Protein AF-A0A376ZYL6-F1 (afdb_monomer_lite)

Radius of gyration: 10.92 Å; chains: 1; bounding box: 26×20×26 Å

Foldseek 3Di:
DAAAQKAKDFDCPDPDPVHHGRFIKIFHHPCDRNVHPHDNDPDDDDDPVRIDGDDPPDGRD

Secondary structure (DSSP, 8-state):
----SEEEEE-S--SSTT--TT-EEEEE-TTBTTTB--SSSS-----GGG-EEPPTT----

Organism: Escherichia coli (NCBI:txid562)

pLDDT: mean 97.69, std 2.82, range [81.19, 98.75]

Structure (mmCIF, N/CA/C/O backbone):
data_AF-A0A376ZYL6-F1
#
_entry.id   AF-A0A376ZYL6-F1
#
loop_
_atom_site.group_PDB
_atom_site.id
_atom_site.type_symbol
_atom_site.label_atom_id
_atom_site.label_alt_id
_atom_site.label_comp_id
_atom_site.label_asym_id
_atom_site.label_entity_id
_atom_site.label_seq_id
_atom_site.pdbx_PDB_ins_code
_atom_site.Cartn_x
_atom_site.Cartn_y
_atom_site.Cartn_z
_atom_site.occupancy
_atom_site.B_iso_or_equiv
_atom_site.auth_seq_id
_atom_site.auth_comp_id
_atom_site.auth_asym_id
_atom_site.auth_atom_id
_atom_site.p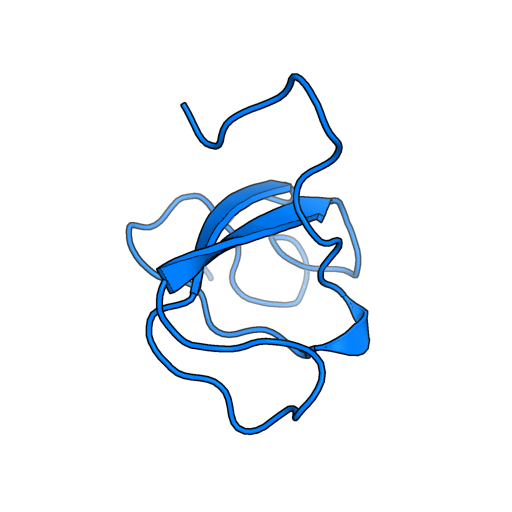dbx_PDB_model_num
ATOM 1 N N . MET A 1 1 ? 11.104 7.368 -10.849 1.00 86.75 1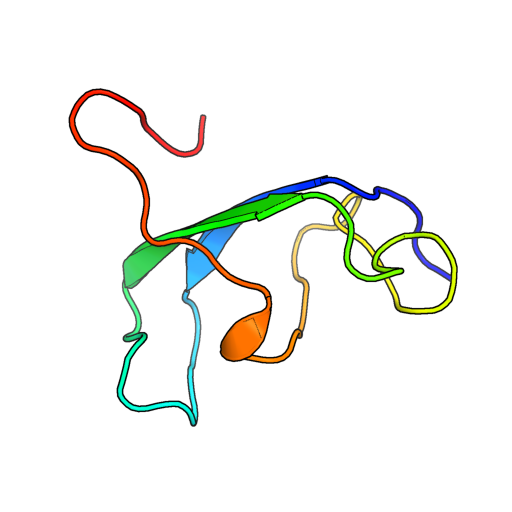 MET A N 1
ATOM 2 C CA . MET A 1 1 ? 11.076 6.352 -9.777 1.00 86.75 1 MET A CA 1
ATOM 3 C C . MET A 1 1 ? 10.599 7.054 -8.518 1.00 86.75 1 MET A C 1
ATOM 5 O O . MET A 1 1 ? 11.100 8.139 -8.256 1.00 86.75 1 MET A O 1
ATOM 9 N N . ILE A 1 2 ? 9.641 6.473 -7.795 1.00 98.06 2 ILE A N 1
ATOM 10 C CA . ILE A 1 2 ? 9.220 6.928 -6.460 1.00 98.06 2 ILE A CA 1
ATOM 11 C C . ILE A 1 2 ? 9.750 5.894 -5.450 1.00 98.06 2 ILE A C 1
ATOM 13 O O . ILE A 1 2 ? 9.478 4.712 -5.663 1.00 98.06 2 ILE A O 1
ATOM 17 N N . PRO A 1 3 ? 10.527 6.283 -4.423 1.00 98.44 3 PRO A N 1
ATOM 18 C CA . PRO A 1 3 ? 11.052 5.358 -3.415 1.00 98.44 3 PRO A CA 1
ATOM 19 C C . PRO A 1 3 ? 10.003 4.990 -2.346 1.00 98.44 3 PRO A C 1
ATOM 21 O O . PRO A 1 3 ? 8.866 5.459 -2.382 1.00 98.44 3 PRO A O 1
ATOM 24 N N . GLY A 1 4 ? 10.395 4.156 -1.380 1.00 98.44 4 GLY A N 1
ATOM 25 C CA . GLY A 1 4 ? 9.554 3.730 -0.256 1.00 98.44 4 GLY A CA 1
ATOM 26 C C . GLY A 1 4 ? 9.096 2.289 -0.418 1.00 98.44 4 GLY A C 1
ATOM 27 O O . GLY A 1 4 ? 8.154 2.024 -1.162 1.00 98.44 4 GLY A O 1
ATOM 28 N N . ILE A 1 5 ? 9.789 1.378 0.267 1.00 98.75 5 ILE A N 1
ATOM 29 C CA . ILE A 1 5 ? 9.521 -0.065 0.199 1.00 98.75 5 ILE A CA 1
ATOM 30 C C . ILE A 1 5 ? 8.274 -0.483 0.983 1.00 98.75 5 ILE A C 1
ATOM 32 O O . ILE A 1 5 ? 7.742 -1.568 0.759 1.00 98.75 5 ILE A O 1
ATOM 36 N N . ASP A 1 6 ? 7.794 0.414 1.845 1.00 98.62 6 ASP A N 1
ATOM 37 C CA . ASP A 1 6 ? 6.660 0.199 2.727 1.00 98.62 6 ASP A CA 1
ATOM 38 C C . ASP A 1 6 ? 5.630 1.325 2.567 1.00 98.62 6 ASP A C 1
ATOM 40 O O . ASP A 1 6 ? 5.989 2.482 2.317 1.00 98.62 6 ASP A O 1
ATOM 44 N N . PHE A 1 7 ? 4.351 0.991 2.741 1.00 98.44 7 PHE A N 1
ATOM 45 C CA . PHE A 1 7 ? 3.274 1.959 2.966 1.00 98.44 7 PHE A CA 1
ATOM 46 C C . PHE A 1 7 ? 2.076 1.319 3.672 1.00 98.44 7 PHE A C 1
ATOM 48 O O . PHE A 1 7 ? 1.846 0.114 3.574 1.00 98.44 7 PHE A O 1
ATOM 55 N N . ALA A 1 8 ? 1.265 2.153 4.319 1.00 98.62 8 ALA A N 1
ATOM 56 C CA . ALA A 1 8 ? -0.076 1.819 4.781 1.00 98.62 8 ALA A CA 1
ATOM 57 C C . ALA A 1 8 ? -1.062 2.874 4.264 1.00 98.62 8 ALA A C 1
ATOM 59 O O . ALA A 1 8 ? -0.690 4.027 4.039 1.00 98.62 8 ALA A O 1
ATOM 60 N N . GLY A 1 9 ? -2.310 2.483 4.023 1.00 98.38 9 GLY A N 1
ATOM 61 C CA . GLY A 1 9 ? -3.318 3.406 3.519 1.00 98.38 9 GLY A CA 1
ATOM 62 C C . GLY A 1 9 ? -4.659 2.746 3.245 1.00 98.38 9 GLY A C 1
ATOM 63 O O . GLY A 1 9 ? -4.909 1.601 3.619 1.00 98.38 9 GLY A O 1
ATOM 64 N N . THR A 1 10 ? -5.526 3.483 2.557 1.00 98.56 10 THR A N 1
ATOM 65 C CA . THR A 1 10 ? -6.880 3.040 2.217 1.00 98.56 10 THR A CA 1
ATOM 66 C C . THR A 1 10 ? -7.002 2.780 0.721 1.00 98.56 10 THR A C 1
ATOM 68 O O . THR A 1 10 ? -6.606 3.605 -0.105 1.00 98.56 10 THR A O 1
ATOM 71 N N . VAL A 1 11 ? -7.596 1.648 0.350 1.00 98.69 11 VAL A N 1
ATOM 72 C CA . VAL A 1 11 ? -7.855 1.305 -1.052 1.00 98.69 11 VAL A CA 1
ATOM 73 C C . VAL A 1 11 ? -8.809 2.331 -1.665 1.00 98.69 11 VAL A C 1
ATOM 75 O O . VAL A 1 11 ? -9.942 2.498 -1.212 1.00 98.69 11 VAL A O 1
ATOM 78 N N . ARG A 1 12 ? -8.367 3.003 -2.735 1.00 98.56 12 ARG A N 1
ATOM 79 C CA . ARG A 1 12 ? -9.199 3.939 -3.510 1.00 98.56 12 ARG A CA 1
ATOM 80 C C . ARG A 1 12 ? -10.065 3.218 -4.544 1.00 98.56 12 ARG A C 1
ATOM 82 O O . ARG A 1 12 ? -11.250 3.505 -4.666 1.00 98.56 12 ARG A O 1
ATOM 89 N N . THR A 1 13 ? -9.468 2.291 -5.290 1.00 98.56 13 THR A N 1
ATOM 90 C CA . THR A 1 13 ? -10.112 1.457 -6.319 1.00 98.56 13 THR A CA 1
ATOM 91 C C . THR A 1 13 ? -9.364 0.131 -6.427 1.00 98.56 13 THR A C 1
ATOM 93 O O . THR A 1 13 ? -8.142 0.128 -6.289 1.00 98.56 13 THR A O 1
ATOM 96 N N . SER A 1 14 ? -10.060 -0.966 -6.728 1.00 98.56 14 SER A N 1
ATOM 97 C CA . SER A 1 14 ? -9.455 -2.290 -6.918 1.00 98.56 14 SER A CA 1
ATOM 98 C C . SER A 1 14 ? -10.133 -3.044 -8.062 1.00 98.56 14 SER A C 1
ATOM 100 O O . SER A 1 14 ? -11.351 -2.975 -8.212 1.00 98.56 14 SER A O 1
ATOM 102 N N . GLU A 1 15 ? -9.333 -3.766 -8.846 1.00 98.62 15 GLU A N 1
ATOM 103 C CA . GLU A 1 15 ? -9.789 -4.790 -9.802 1.00 98.62 15 GLU A CA 1
ATOM 104 C C . GLU A 1 15 ? -9.687 -6.205 -9.195 1.00 98.62 15 GLU A C 1
ATOM 106 O O . GLU A 1 15 ? -10.200 -7.167 -9.760 1.00 98.62 15 GLU A O 1
ATOM 111 N N . ASP A 1 16 ? -9.031 -6.338 -8.038 1.00 98.56 16 ASP A N 1
ATOM 112 C CA . ASP A 1 16 ? -8.870 -7.594 -7.314 1.00 98.56 16 ASP A CA 1
ATOM 113 C C . ASP A 1 16 ? -10.011 -7.772 -6.298 1.00 98.56 16 ASP A C 1
ATOM 115 O O . ASP A 1 16 ? -10.178 -6.906 -5.433 1.00 98.56 16 ASP A O 1
ATOM 119 N N . PRO A 1 17 ? -10.780 -8.877 -6.344 1.00 98.12 17 PRO A N 1
ATOM 120 C CA . PRO A 1 17 ? -11.953 -9.062 -5.489 1.00 98.12 17 PRO A CA 1
ATOM 121 C C . PRO A 1 17 ? -11.623 -9.211 -3.997 1.00 98.12 17 PRO A C 1
ATOM 123 O O . PRO A 1 17 ? -12.528 -9.113 -3.171 1.00 98.12 17 PRO A O 1
ATOM 126 N N . ARG A 1 18 ? -10.354 -9.441 -3.626 1.00 98.50 18 ARG A N 1
ATOM 127 C CA . ARG A 1 18 ? -9.922 -9.511 -2.218 1.00 98.50 18 ARG A CA 1
ATOM 128 C C . ARG A 1 18 ? -9.895 -8.141 -1.537 1.00 98.50 18 ARG A C 1
ATOM 130 O O . ARG A 1 18 ? -9.934 -8.086 -0.310 1.00 98.50 18 ARG A O 1
ATOM 137 N N . PHE A 1 19 ? -9.823 -7.059 -2.316 1.00 98.62 19 PHE A N 1
ATOM 138 C CA . PHE A 1 19 ? -9.695 -5.692 -1.817 1.00 98.62 19 PHE A CA 1
ATOM 139 C C . PHE A 1 19 ? -10.804 -4.802 -2.366 1.00 98.62 19 PHE A C 1
ATOM 141 O O . PHE A 1 19 ? -11.079 -4.805 -3.563 1.00 98.62 19 PHE A O 1
ATOM 148 N N . HIS A 1 20 ? -11.423 -3.999 -1.509 1.00 98.44 20 HIS A N 1
ATOM 149 C CA . HIS A 1 20 ? -12.506 -3.091 -1.892 1.00 98.44 20 HIS A CA 1
ATOM 150 C C . HIS A 1 20 ? -12.227 -1.661 -1.430 1.00 98.44 20 HIS A C 1
ATOM 152 O O . HIS A 1 20 ? -11.436 -1.429 -0.518 1.00 98.44 20 HIS A O 1
ATOM 158 N N . ALA A 1 21 ? -12.863 -0.683 -2.082 1.00 98.56 21 ALA A N 1
ATOM 159 C CA . ALA A 1 21 ? -12.685 0.724 -1.736 1.00 98.56 21 ALA A CA 1
ATOM 160 C C . ALA A 1 21 ? -13.042 0.981 -0.261 1.00 98.56 21 ALA A C 1
ATOM 162 O O . ALA A 1 21 ? -14.063 0.495 0.223 1.00 98.56 21 ALA A O 1
ATOM 163 N N . GLY A 1 22 ? -12.202 1.744 0.439 1.00 98.25 22 GLY A N 1
ATOM 164 C CA . GLY A 1 22 ? -12.355 2.015 1.872 1.00 98.25 22 GLY A CA 1
ATOM 165 C C . GLY A 1 22 ? -11.660 1.012 2.799 1.00 98.25 22 GLY A C 1
ATOM 166 O O . GLY A 1 22 ? -11.541 1.289 3.987 1.00 98.25 22 GLY A O 1
ATOM 167 N N . GLN A 1 23 ? -11.159 -0.114 2.285 1.00 98.31 23 GLN A N 1
ATOM 168 C CA . GLN A 1 23 ? -10.418 -1.087 3.087 1.00 98.31 23 GLN A CA 1
ATOM 169 C C . GLN A 1 23 ? -9.008 -0.581 3.419 1.00 98.31 23 GLN A C 1
ATOM 171 O O . GLN A 1 23 ? -8.295 -0.100 2.534 1.00 98.31 23 GLN A O 1
ATOM 176 N N . GLU A 1 24 ? -8.590 -0.729 4.676 1.00 98.62 24 GLU A N 1
ATOM 177 C CA . GLU A 1 24 ? -7.218 -0.448 5.099 1.00 98.62 24 GLU A CA 1
ATOM 178 C C . GLU A 1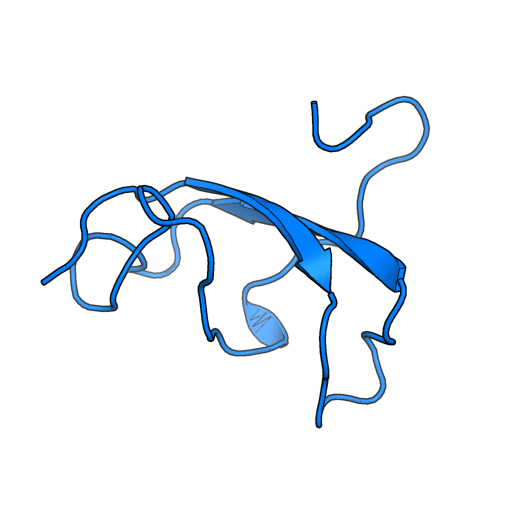 24 ? -6.285 -1.614 4.771 1.00 98.62 24 GLU A C 1
ATOM 180 O O . GLU A 1 24 ? -6.605 -2.792 4.975 1.00 98.62 24 GLU A O 1
ATOM 185 N N . VAL A 1 25 ? -5.116 -1.270 4.240 1.00 98.69 25 VAL A N 1
ATOM 186 C CA . VAL A 1 25 ? -4.098 -2.214 3.784 1.00 98.69 25 VAL A CA 1
ATOM 187 C C . VAL A 1 25 ? -2.706 -1.697 4.117 1.00 98.69 25 VAL A C 1
ATOM 189 O O . VAL A 1 25 ? -2.492 -0.491 4.260 1.00 98.69 25 VAL A O 1
ATOM 192 N N . LEU A 1 26 ? -1.752 -2.618 4.181 1.00 98.56 26 LEU A N 1
ATOM 193 C CA . LEU A 1 26 ? -0.328 -2.311 4.237 1.00 98.56 26 LEU A CA 1
ATOM 194 C C . LEU A 1 26 ? 0.443 -3.133 3.203 1.00 98.56 26 LEU A C 1
ATOM 196 O O . LEU A 1 26 ? -0.009 -4.195 2.763 1.00 98.56 26 LEU A O 1
ATOM 200 N N . LEU A 1 27 ? 1.615 -2.635 2.827 1.00 98.75 27 LEU A N 1
ATOM 201 C CA . LEU A 1 27 ? 2.579 -3.308 1.969 1.00 98.75 27 LEU A CA 1
ATOM 202 C C . LEU A 1 27 ? 3.975 -3.144 2.556 1.00 98.75 27 LEU A C 1
ATOM 204 O O . LEU A 1 27 ? 4.329 -2.040 2.967 1.00 98.75 27 LEU A O 1
ATOM 208 N N . THR A 1 28 ? 4.762 -4.220 2.525 1.00 98.56 28 THR A N 1
ATOM 209 C CA . THR A 1 28 ? 6.207 -4.189 2.769 1.00 98.56 28 THR A CA 1
ATOM 210 C C . THR A 1 28 ? 6.944 -5.063 1.744 1.00 98.56 28 THR A C 1
ATOM 212 O O . THR A 1 28 ? 6.564 -6.211 1.494 1.00 98.56 28 THR A O 1
ATOM 215 N N . GLY A 1 29 ? 7.988 -4.528 1.104 1.00 98.31 29 GLY A N 1
ATOM 216 C CA . GLY A 1 29 ? 8.853 -5.267 0.171 1.00 98.31 29 GLY A CA 1
ATOM 217 C C . GLY A 1 29 ? 8.295 -5.456 -1.251 1.00 98.31 29 GLY A C 1
ATOM 218 O O . GLY A 1 29 ? 7.866 -4.509 -1.904 1.00 98.31 29 GLY A O 1
ATOM 219 N N . TRP A 1 30 ? 8.371 -6.681 -1.791 1.00 98.44 30 TRP A N 1
ATOM 220 C CA . TRP A 1 30 ? 7.947 -7.042 -3.164 1.00 98.44 30 TRP A CA 1
ATOM 221 C C . TRP A 1 30 ? 8.648 -6.300 -4.320 1.00 98.44 30 TRP A C 1
ATOM 223 O O . TRP A 1 30 ? 8.165 -6.321 -5.453 1.00 98.44 30 TRP A O 1
ATOM 233 N N . GLY A 1 31 ? 9.791 -5.657 -4.064 1.00 98.25 31 GLY A N 1
ATOM 234 C CA . GLY A 1 31 ? 10.466 -4.784 -5.031 1.00 98.25 31 GLY A CA 1
ATOM 235 C C . GLY A 1 31 ? 9.791 -3.417 -5.202 1.00 98.25 31 GLY A C 1
ATOM 236 O O . GLY A 1 31 ? 10.256 -2.582 -5.985 1.00 98.25 31 GLY A O 1
ATOM 237 N N . VAL A 1 32 ? 8.714 -3.145 -4.461 1.00 98.56 32 VAL A N 1
ATOM 238 C CA . VAL A 1 32 ? 8.122 -1.808 -4.367 1.00 98.56 32 VAL A CA 1
ATOM 239 C C . VAL A 1 32 ? 9.147 -0.864 -3.745 1.00 98.56 32 VAL A C 1
ATOM 241 O O . VAL A 1 32 ? 9.876 -1.244 -2.842 1.00 98.56 32 VAL A O 1
ATOM 244 N N . GLY A 1 33 ? 9.280 0.346 -4.287 1.00 98.31 33 GLY A N 1
ATOM 245 C CA . GLY A 1 33 ? 10.316 1.302 -3.889 1.00 98.31 33 GLY A CA 1
ATOM 246 C C . GLY A 1 33 ? 11.728 0.980 -4.400 1.00 98.31 33 GLY A C 1
ATOM 247 O O . GLY A 1 33 ? 12.603 1.833 -4.267 1.00 98.31 33 GLY A O 1
ATOM 248 N N . GLU A 1 34 ? 11.946 -0.188 -5.016 1.00 98.31 34 GLU A N 1
ATOM 249 C CA . GLU A 1 34 ? 13.236 -0.627 -5.570 1.00 98.31 34 GLU A CA 1
ATOM 250 C C . GLU A 1 34 ? 13.192 -0.697 -7.106 1.00 98.31 34 GLU A C 1
ATOM 252 O O . GLU A 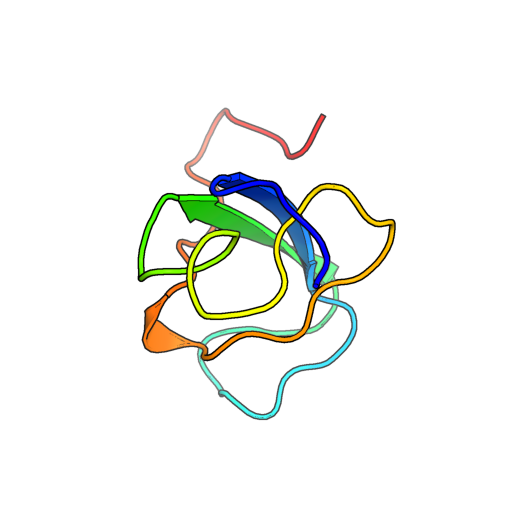1 34 ? 13.926 0.007 -7.801 1.00 98.31 34 GLU A O 1
ATOM 257 N N . ASN A 1 35 ? 12.295 -1.526 -7.647 1.00 97.75 35 ASN A N 1
ATOM 258 C CA . ASN A 1 35 ? 12.093 -1.751 -9.081 1.00 97.75 35 ASN A CA 1
ATOM 259 C C . ASN A 1 35 ? 10.658 -1.425 -9.553 1.00 97.75 35 ASN A C 1
ATOM 261 O O . ASN A 1 35 ? 10.420 -1.316 -10.756 1.00 97.75 35 ASN A O 1
ATOM 265 N N . HIS A 1 36 ? 9.732 -1.183 -8.618 1.00 98.19 36 HIS A N 1
ATOM 266 C CA . HIS A 1 36 ? 8.380 -0.655 -8.835 1.00 98.19 36 HIS A CA 1
ATOM 267 C C . HIS A 1 36 ? 8.194 0.640 -8.027 1.00 98.19 36 HIS A C 1
ATOM 269 O O . HIS A 1 36 ? 8.843 0.826 -7.003 1.00 98.19 36 HIS A O 1
ATOM 275 N N . TRP A 1 37 ? 7.344 1.572 -8.466 1.00 98.62 37 TRP A N 1
ATOM 276 C CA . TRP A 1 37 ? 7.144 2.832 -7.727 1.00 98.62 37 TRP A CA 1
ATOM 277 C C . TRP A 1 37 ? 6.528 2.593 -6.344 1.00 98.62 37 TRP A C 1
ATOM 279 O O . TRP A 1 37 ? 5.573 1.831 -6.213 1.00 98.62 37 TRP A O 1
ATOM 289 N N . GLY A 1 38 ? 7.111 3.242 -5.337 1.00 98.50 38 GLY A N 1
ATOM 290 C CA . GLY A 1 38 ? 6.875 2.998 -3.922 1.00 98.50 38 GLY A CA 1
ATOM 291 C C . GLY A 1 38 ? 5.946 3.970 -3.204 1.00 98.50 38 GLY A C 1
ATOM 292 O O . GLY A 1 38 ? 5.212 4.744 -3.818 1.00 98.50 38 GLY A O 1
ATOM 293 N N . GLY A 1 39 ? 5.989 3.866 -1.877 1.00 98.12 39 GLY A N 1
ATOM 294 C CA . GLY A 1 39 ? 5.062 4.482 -0.930 1.00 98.12 39 GLY A CA 1
ATOM 295 C C . GLY A 1 39 ? 5.355 5.920 -0.506 1.00 98.12 39 GLY A C 1
ATOM 296 O O . GLY A 1 39 ? 4.519 6.520 0.161 1.00 98.12 39 GLY A O 1
ATOM 297 N N . LEU A 1 40 ? 6.497 6.513 -0.881 1.00 98.44 40 LEU A N 1
ATOM 298 C CA . LEU A 1 40 ? 6.794 7.928 -0.592 1.00 98.44 40 LEU A CA 1
ATOM 299 C C . LEU A 1 40 ? 6.061 8.860 -1.579 1.00 98.44 40 LEU A C 1
ATOM 301 O O . LEU A 1 40 ? 6.670 9.681 -2.266 1.00 98.44 40 LEU A O 1
ATOM 305 N N . ALA A 1 41 ? 4.742 8.682 -1.665 1.00 98.19 41 ALA A N 1
ATOM 306 C CA . ALA A 1 41 ? 3.783 9.415 -2.482 1.00 98.19 41 ALA A CA 1
ATOM 307 C C . ALA A 1 41 ? 2.376 9.310 -1.867 1.00 98.19 41 ALA A C 1
ATOM 309 O O . ALA A 1 41 ? 2.090 8.404 -1.094 1.00 98.19 41 ALA A O 1
ATOM 310 N N . GLU A 1 42 ? 1.462 10.202 -2.257 1.00 98.19 42 GLU A N 1
ATOM 311 C CA . GLU A 1 42 ? 0.070 10.174 -1.774 1.00 98.19 42 GLU A CA 1
ATOM 312 C C . GLU A 1 42 ? -0.762 9.022 -2.365 1.00 98.19 42 GLU A C 1
ATOM 314 O O . GLU A 1 42 ? -1.825 8.685 -1.847 1.00 98.19 42 GLU A O 1
ATOM 319 N N . GLN A 1 43 ? -0.317 8.439 -3.484 1.00 98.12 43 GLN A N 1
ATOM 320 C CA . GLN A 1 43 ? -0.995 7.333 -4.157 1.00 98.12 43 GLN A CA 1
ATOM 321 C C . GLN A 1 43 ? 0.017 6.330 -4.712 1.00 98.12 43 GLN A C 1
ATOM 323 O O . GLN A 1 43 ? 1.013 6.713 -5.325 1.00 98.12 43 GLN A O 1
ATOM 328 N N . ALA A 1 44 ? -0.308 5.045 -4.576 1.00 98.44 44 ALA A N 1
ATOM 329 C CA . ALA A 1 44 ? 0.426 3.934 -5.167 1.00 98.44 44 ALA A CA 1
ATOM 330 C C . ALA A 1 44 ? -0.540 2.972 -5.879 1.00 98.44 44 ALA A C 1
ATOM 332 O O . ALA A 1 44 ? -1.666 2.752 -5.429 1.00 98.44 44 ALA A O 1
ATOM 333 N N . ARG A 1 45 ? -0.097 2.378 -6.996 1.00 98.44 45 ARG A N 1
ATOM 334 C CA . ARG A 1 45 ? -0.806 1.289 -7.691 1.00 98.44 45 ARG A CA 1
ATOM 335 C C . ARG A 1 45 ? 0.065 0.042 -7.657 1.00 98.44 45 ARG A C 1
ATOM 337 O O . ARG A 1 45 ? 1.176 0.056 -8.185 1.00 98.44 45 ARG A O 1
ATOM 344 N N . VAL A 1 46 ? -0.448 -1.027 -7.064 1.00 98.69 46 VAL A N 1
ATOM 345 C CA . VAL A 1 46 ? 0.271 -2.290 -6.840 1.00 98.69 46 VAL A CA 1
ATOM 346 C C . VAL A 1 46 ? -0.607 -3.487 -7.200 1.00 98.69 46 VAL A C 1
ATOM 348 O O . VAL A 1 46 ? -1.800 -3.329 -7.464 1.00 98.69 46 VAL A O 1
ATOM 351 N N . LYS A 1 47 ? -0.019 -4.686 -7.244 1.00 98.69 47 LYS A N 1
ATOM 352 C CA . LYS A 1 47 ? -0.774 -5.935 -7.411 1.00 98.69 47 LYS A CA 1
ATOM 353 C C . LYS A 1 47 ? -1.434 -6.330 -6.089 1.00 98.69 47 LYS A C 1
ATOM 355 O O . LYS A 1 47 ? -0.837 -6.137 -5.034 1.00 98.69 47 LYS A O 1
ATOM 360 N N . GLY A 1 48 ? -2.617 -6.946 -6.157 1.00 98.44 48 GLY A N 1
ATOM 361 C CA . GLY A 1 48 ? -3.327 -7.437 -4.969 1.00 98.44 48 GLY A CA 1
ATOM 362 C C . GLY A 1 48 ? -2.514 -8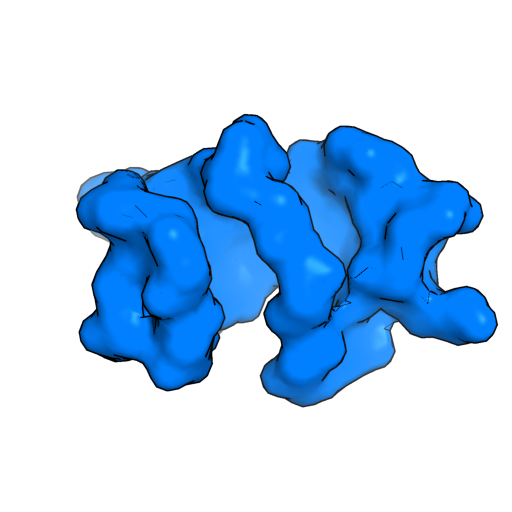.450 -4.156 1.00 98.44 48 GLY A C 1
ATOM 363 O O . GLY A 1 48 ? -2.543 -8.410 -2.934 1.00 98.44 48 GLY A O 1
ATOM 364 N N . ASP A 1 49 ? -1.706 -9.285 -4.815 1.00 98.69 49 ASP A N 1
ATOM 365 C CA . ASP A 1 49 ? -0.854 -10.283 -4.144 1.00 98.69 49 ASP A CA 1
ATOM 366 C C . ASP A 1 49 ? 0.201 -9.687 -3.200 1.00 98.69 49 ASP A C 1
ATOM 368 O O . ASP A 1 49 ? 0.760 -10.411 -2.382 1.00 98.69 49 ASP A O 1
ATOM 372 N N . TRP A 1 50 ? 0.505 -8.392 -3.322 1.00 98.69 50 TRP A N 1
ATOM 373 C CA . TRP A 1 50 ? 1.521 -7.722 -2.504 1.00 98.69 50 TRP A CA 1
ATOM 374 C C . TRP A 1 50 ? 0.940 -7.043 -1.265 1.00 98.69 50 TRP A C 1
ATOM 376 O O . TRP A 1 50 ? 1.689 -6.612 -0.392 1.00 98.69 50 TRP A O 1
ATOM 386 N N . LEU A 1 51 ? -0.385 -6.911 -1.208 1.00 98.75 51 LEU A N 1
ATOM 387 C CA . LEU A 1 51 ? -1.077 -6.237 -0.123 1.00 98.75 51 LEU A CA 1
ATOM 388 C C . LEU A 1 51 ? -1.4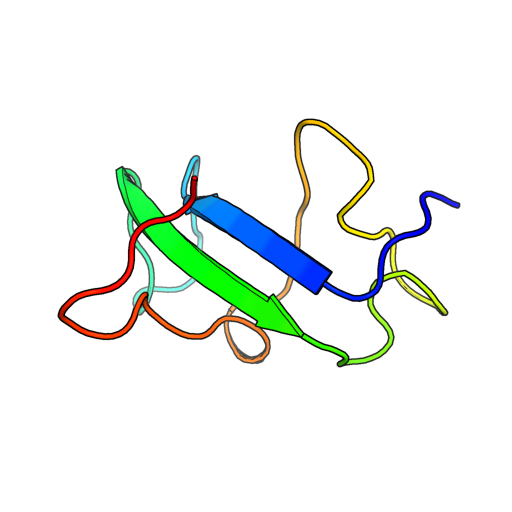42 -7.220 0.984 1.00 98.75 51 LEU A C 1
ATOM 390 O O . LEU A 1 51 ? -1.841 -8.359 0.740 1.00 98.75 51 LEU A O 1
ATOM 394 N N . VAL A 1 52 ? -1.383 -6.723 2.213 1.00 98.56 52 VAL A N 1
ATOM 395 C CA . VAL A 1 52 ? -1.921 -7.385 3.398 1.00 98.56 52 VAL A CA 1
ATOM 396 C C . VAL A 1 52 ? -3.078 -6.533 3.917 1.00 98.56 52 VAL A C 1
ATOM 398 O O . VAL A 1 52 ? -2.959 -5.311 4.017 1.00 98.56 52 VAL A O 1
ATOM 401 N N . ALA A 1 53 ? -4.217 -7.163 4.223 1.00 98.25 53 ALA A N 1
ATOM 402 C CA . ALA A 1 53 ? -5.314 -6.480 4.909 1.00 98.25 53 ALA A CA 1
ATOM 403 C C . ALA A 1 53 ? -4.843 -6.017 6.293 1.00 98.25 53 ALA A C 1
ATOM 405 O O . ALA A 1 53 ? -4.134 -6.766 6.968 1.00 98.25 53 ALA A O 1
ATOM 406 N N . MET A 1 54 ? -5.231 -4.811 6.713 1.00 98.25 54 MET A N 1
ATOM 407 C CA . MET A 1 54 ? -4.793 -4.261 7.997 1.00 98.25 54 MET A CA 1
ATOM 408 C C . MET A 1 54 ? -5.111 -5.236 9.150 1.00 98.25 54 MET A C 1
ATOM 410 O O . MET A 1 54 ? -6.275 -5.620 9.316 1.00 98.25 54 MET A O 1
ATOM 414 N N . PRO A 1 55 ? -4.105 -5.679 9.931 1.00 97.69 55 PRO A N 1
ATOM 415 C CA . PRO A 1 55 ? -4.336 -6.537 11.083 1.00 97.69 55 PRO A CA 1
ATOM 416 C C . PRO A 1 55 ? -5.219 -5.859 12.130 1.00 97.69 55 PRO A C 1
ATOM 418 O O . PRO A 1 55 ? -5.164 -4.648 12.333 1.00 97.69 55 PRO A O 1
ATOM 421 N N . GLN A 1 56 ? -6.006 -6.655 12.850 1.00 96.62 56 GLN A N 1
ATOM 422 C CA . GLN A 1 56 ? -6.856 -6.135 13.914 1.00 96.62 56 GLN A CA 1
ATOM 423 C C . GLN A 1 56 ? -6.017 -5.448 15.005 1.00 96.62 56 GLN A C 1
ATOM 425 O O . GLN A 1 56 ? -5.065 -6.031 15.521 1.00 96.62 56 GLN A O 1
ATOM 430 N N . GLY A 1 57 ? -6.413 -4.232 15.387 1.00 96.62 57 GLY A N 1
ATOM 431 C CA . GLY A 1 57 ? -5.735 -3.443 16.420 1.00 96.62 57 GLY A CA 1
ATOM 432 C C . GLY A 1 57 ? -4.621 -2.531 15.901 1.00 96.62 57 GLY A C 1
ATOM 433 O O . GLY A 1 57 ? -3.992 -1.857 16.713 1.00 96.62 57 GLY A O 1
ATOM 434 N N . LEU A 1 58 ? -4.399 -2.494 14.585 1.00 97.12 58 LEU A N 1
ATOM 435 C CA . LEU A 1 58 ? -3.569 -1.502 13.904 1.00 97.12 58 LEU A CA 1
ATOM 436 C C . LEU A 1 58 ? -4.446 -0.604 13.027 1.00 97.12 58 LEU A C 1
ATOM 438 O O . LEU A 1 58 ? -5.558 -0.987 12.662 1.00 97.12 58 LEU A O 1
ATOM 442 N N . ASP A 1 59 ? -3.926 0.570 12.689 1.00 94.31 59 ASP A N 1
ATOM 443 C CA . ASP A 1 59 ? -4.523 1.476 11.715 1.00 94.31 59 ASP A CA 1
ATOM 444 C C . ASP A 1 59 ? -3.450 1.992 10.738 1.00 94.31 59 ASP A C 1
ATOM 446 O O . ASP A 1 59 ? -2.267 1.653 10.843 1.00 94.31 59 ASP A O 1
ATOM 450 N N . ALA A 1 60 ? -3.872 2.739 9.716 1.00 91.00 60 ALA A N 1
ATOM 451 C CA . ALA A 1 60 ? -2.983 3.245 8.671 1.00 91.00 60 ALA A CA 1
ATOM 452 C C . ALA A 1 60 ? -2.261 4.567 9.026 1.00 91.00 60 ALA A C 1
ATOM 454 O O . ALA A 1 60 ? -1.749 5.220 8.111 1.00 91.00 60 ALA A O 1
ATOM 455 N N . ARG A 1 61 ? -2.261 5.006 10.294 1.00 81.19 61 ARG A N 1
ATOM 456 C CA . ARG A 1 61 ? -1.735 6.306 10.744 1.00 81.19 61 ARG A CA 1
ATOM 457 C C . ARG A 1 61 ? -0.654 6.210 11.818 1.00 81.19 61 ARG A C 1
ATOM 459 O O . ARG A 1 61 ? -0.620 5.247 12.607 1.00 81.19 61 ARG A O 1
#

InterPro domains:
  IPR011032 GroES-like superfamily [SSF50129] (1-60)

Sequence (61 aa):
MIPGIDFAGTVRTSEDPRFHAGQEVLLTGWGVGENHWGGLAEQARVKGDWLVAMPQGLDAR